Protein AF-A0A9D6N3P3-F1 (afdb_monomer_lite)

Sequence (61 aa):
MEKNQLIGVVLLATGAVDMILAPLLALRVADPIKRLVVLMGMGMSGVTMAGLGAAFWLGYL

pLDDT: mean 84.64, std 6.67, range [58.31, 93.94]

Structure (mmCIF, N/CA/C/O backbone):
data_AF-A0A9D6N3P3-F1
#
_entry.id   AF-A0A9D6N3P3-F1
#
loop_
_atom_site.group_PDB
_atom_site.id
_atom_site.type_symbol
_atom_site.label_atom_id
_atom_site.label_alt_id
_atom_site.label_comp_id
_atom_site.label_asym_id
_atom_site.label_entity_id
_atom_site.label_seq_id
_atom_site.pdbx_PDB_ins_code
_atom_site.Cartn_x
_atom_site.Cartn_y
_atom_site.Cartn_z
_atom_site.occupancy
_atom_site.B_iso_or_equiv
_atom_site.auth_seq_id
_atom_site.auth_comp_id
_atom_site.auth_asym_id
_atom_site.auth_atom_id
_atom_site.pdbx_PDB_model_num
ATOM 1 N N . MET A 1 1 ? -16.867 7.153 19.858 1.00 58.31 1 MET A N 1
ATOM 2 C CA . MET A 1 1 ? -16.434 5.981 19.067 1.00 58.31 1 MET A CA 1
ATOM 3 C C . MET A 1 1 ? -16.405 6.251 17.558 1.00 58.31 1 MET A C 1
ATOM 5 O O . MET A 1 1 ? -15.515 5.731 16.909 1.00 58.31 1 MET A O 1
ATOM 9 N N . GLU A 1 2 ? -17.256 7.121 16.999 1.00 68.75 2 GLU A N 1
ATOM 10 C CA . GLU A 1 2 ? -17.327 7.365 15.537 1.00 68.75 2 GLU A CA 1
ATOM 11 C C . GLU A 1 2 ? -16.087 8.038 14.906 1.00 68.75 2 GLU A C 1
ATOM 13 O O . GLU A 1 2 ? -15.706 7.716 13.785 1.00 68.75 2 GLU A O 1
ATOM 18 N N . LYS A 1 3 ? -15.407 8.947 15.621 1.00 67.38 3 LYS A N 1
ATOM 19 C CA . LYS A 1 3 ? -14.305 9.761 15.053 1.00 67.38 3 LYS A CA 1
ATOM 20 C C . LYS A 1 3 ? -13.057 8.965 14.675 1.00 67.38 3 LYS A C 1
ATOM 22 O O . LYS A 1 3 ? -12.273 9.406 13.843 1.00 67.38 3 LYS A O 1
ATOM 27 N N . ASN A 1 4 ? -12.879 7.805 15.290 1.00 72.12 4 ASN A N 1
ATOM 28 C CA . ASN A 1 4 ? -11.669 7.021 15.135 1.00 72.12 4 ASN A CA 1
ATOM 29 C C . ASN A 1 4 ? -11.803 6.067 13.942 1.00 72.12 4 ASN A C 1
ATOM 31 O O . ASN A 1 4 ? -10.897 6.035 13.121 1.00 72.12 4 ASN A O 1
ATOM 35 N N . GLN A 1 5 ? -12.965 5.440 13.721 1.00 77.06 5 GLN A N 1
ATOM 36 C CA . GLN A 1 5 ? -13.224 4.597 12.538 1.00 77.06 5 GLN A CA 1
ATOM 37 C C . GLN A 1 5 ? -12.939 5.303 11.201 1.00 77.06 5 GLN A C 1
ATOM 39 O O . GLN A 1 5 ? -12.459 4.671 10.261 1.00 77.06 5 GLN A O 1
ATOM 44 N N . LEU A 1 6 ? -13.155 6.620 11.135 1.00 83.44 6 LEU A N 1
ATOM 45 C CA . LEU A 1 6 ? -12.861 7.429 9.952 1.00 83.44 6 LEU A CA 1
ATOM 46 C C . LEU A 1 6 ? -11.382 7.342 9.529 1.00 83.44 6 LEU A C 1
ATOM 48 O O . LEU A 1 6 ? -11.086 7.279 8.340 1.00 83.44 6 LEU A O 1
ATOM 52 N N . ILE A 1 7 ? -10.455 7.293 10.492 1.00 86.75 7 ILE A N 1
ATOM 53 C CA . ILE A 1 7 ? -9.007 7.249 10.235 1.00 86.75 7 ILE A CA 1
ATOM 54 C C . ILE A 1 7 ? -8.632 5.933 9.549 1.00 86.75 7 ILE A C 1
ATOM 56 O O . ILE A 1 7 ? -7.933 5.945 8.537 1.00 86.75 7 ILE A O 1
ATOM 60 N N . GLY A 1 8 ? -9.143 4.808 10.055 1.00 84.69 8 GLY A N 1
ATOM 61 C CA . GLY A 1 8 ? -8.921 3.494 9.450 1.00 84.69 8 GLY A CA 1
ATOM 62 C C . GLY A 1 8 ? -9.439 3.422 8.015 1.00 84.69 8 GLY A C 1
ATOM 63 O O . GLY A 1 8 ? -8.728 2.956 7.129 1.00 84.69 8 GLY A O 1
ATOM 64 N N . VAL A 1 9 ? -10.638 3.960 7.766 1.00 86.88 9 VAL A N 1
ATOM 65 C CA . VAL A 1 9 ? -11.243 3.998 6.425 1.00 86.88 9 VAL A CA 1
ATOM 66 C C . VAL A 1 9 ? -10.427 4.864 5.464 1.00 86.88 9 VAL A C 1
ATOM 68 O O . VAL A 1 9 ? -10.177 4.450 4.335 1.00 86.88 9 VAL A O 1
ATOM 71 N N . VAL A 1 10 ? -9.965 6.037 5.905 1.00 89.12 10 VAL A N 1
ATOM 72 C CA . VAL A 1 10 ? -9.136 6.935 5.084 1.00 89.12 10 VAL A CA 1
ATOM 73 C C . VAL A 1 10 ? -7.792 6.292 4.741 1.00 89.12 10 VAL A C 1
ATOM 75 O O . VAL A 1 10 ? -7.368 6.350 3.587 1.00 89.12 10 VAL A O 1
ATOM 78 N N . LEU A 1 11 ? -7.135 5.641 5.703 1.00 89.69 11 LEU A N 1
ATOM 79 C CA . LEU A 1 11 ? -5.872 4.93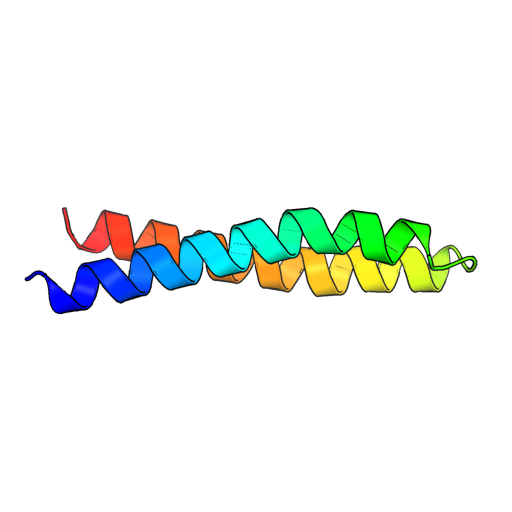2 5.469 1.00 89.69 11 LEU A CA 1
ATOM 80 C C . LEU A 1 11 ? -6.046 3.762 4.496 1.00 89.69 11 LEU A C 1
ATOM 82 O O . LEU A 1 11 ? -5.258 3.616 3.561 1.00 89.69 11 LEU A O 1
ATOM 86 N N . LEU A 1 12 ? -7.112 2.977 4.670 1.00 88.56 12 LEU A N 1
ATOM 87 C CA . LEU A 1 12 ? -7.426 1.851 3.796 1.00 88.56 12 LEU A CA 1
ATOM 88 C C . LEU A 1 12 ? -7.721 2.316 2.362 1.00 88.56 12 LEU A C 1
ATOM 90 O O . LEU A 1 12 ? -7.179 1.765 1.405 1.00 88.56 12 LEU A O 1
ATOM 94 N N . ALA A 1 13 ? -8.534 3.365 2.215 1.00 87.94 13 ALA A N 1
ATOM 95 C CA . ALA A 1 13 ? -8.864 3.952 0.921 1.00 87.94 13 ALA A CA 1
ATOM 96 C C . ALA A 1 13 ? -7.622 4.526 0.227 1.00 87.94 13 ALA A C 1
ATOM 98 O O . ALA A 1 13 ? -7.418 4.293 -0.961 1.00 87.94 13 ALA A O 1
ATOM 99 N N . THR A 1 14 ? -6.760 5.223 0.971 1.00 90.38 14 THR A N 1
ATOM 100 C CA . THR A 1 14 ? -5.518 5.795 0.429 1.00 90.38 14 THR A CA 1
ATOM 101 C C . THR A 1 14 ? -4.575 4.694 -0.059 1.00 90.38 14 THR A C 1
ATOM 103 O O . THR A 1 14 ? -4.073 4.776 -1.179 1.00 90.38 14 THR A O 1
ATOM 106 N N . GLY A 1 15 ? -4.399 3.623 0.724 1.00 88.06 15 GLY A N 1
ATOM 107 C CA . GLY A 1 15 ? -3.598 2.467 0.314 1.00 88.06 15 GLY A CA 1
ATOM 108 C C . GLY A 1 15 ? -4.150 1.757 -0.928 1.00 88.06 15 GLY A C 1
ATOM 109 O O . GLY A 1 15 ? -3.388 1.394 -1.823 1.00 88.06 15 GLY A O 1
ATOM 110 N N . ALA A 1 16 ? -5.475 1.616 -1.033 1.00 87.56 16 ALA A N 1
ATOM 111 C CA . ALA A 1 16 ? -6.124 1.019 -2.202 1.00 87.56 16 ALA A CA 1
ATOM 112 C C . ALA A 1 16 ? -5.962 1.872 -3.473 1.00 87.56 16 ALA A C 1
ATOM 114 O O . ALA A 1 16 ? -5.697 1.334 -4.548 1.00 87.56 16 ALA A O 1
ATOM 115 N N . VAL A 1 17 ? -6.081 3.200 -3.359 1.00 90.44 17 VAL A N 1
ATOM 116 C CA . VAL A 1 17 ? -5.852 4.125 -4.481 1.00 90.44 17 VAL A CA 1
ATOM 117 C C . VAL A 1 17 ? -4.417 4.004 -4.987 1.00 90.44 17 VAL A C 1
ATOM 119 O O . VAL A 1 17 ? -4.208 3.899 -6.195 1.00 90.44 17 VAL A O 1
ATOM 122 N N . ASP A 1 18 ? -3.441 3.954 -4.082 1.00 89.31 18 ASP A N 1
ATOM 123 C CA . ASP A 1 18 ? -2.024 3.829 -4.431 1.00 89.31 18 ASP A CA 1
ATOM 124 C C . ASP A 1 18 ? -1.731 2.518 -5.183 1.00 89.31 18 ASP A C 1
ATOM 126 O O . ASP A 1 18 ? -1.032 2.516 -6.196 1.00 89.31 18 ASP A O 1
ATOM 130 N N . MET A 1 19 ? -2.377 1.413 -4.789 1.00 85.81 19 MET A N 1
ATOM 131 C CA . MET A 1 19 ? -2.272 0.128 -5.494 1.00 85.81 19 MET A CA 1
ATOM 132 C C . MET A 1 19 ? -2.838 0.135 -6.915 1.00 85.81 19 MET A C 1
ATOM 134 O O . MET A 1 19 ? -2.364 -0.618 -7.764 1.00 85.81 19 MET A O 1
ATOM 138 N N . ILE A 1 20 ? -3.839 0.970 -7.190 1.00 87.56 20 ILE A N 1
ATOM 139 C CA . ILE A 1 20 ? -4.407 1.128 -8.535 1.00 87.56 20 ILE A CA 1
ATOM 140 C C . ILE A 1 20 ? -3.545 2.090 -9.362 1.00 87.56 20 ILE A C 1
ATOM 142 O O . ILE A 1 20 ? -3.325 1.867 -10.554 1.00 87.56 20 ILE A O 1
ATOM 146 N N . LEU A 1 21 ? -3.024 3.152 -8.742 1.00 87.38 21 LEU A N 1
ATOM 147 C CA . LEU A 1 21 ? -2.232 4.176 -9.421 1.00 87.38 21 LEU A CA 1
ATOM 148 C C . LEU A 1 21 ? -0.815 3.698 -9.770 1.00 87.38 21 LEU A C 1
ATOM 150 O O . LEU A 1 21 ? -0.307 4.038 -10.840 1.00 87.38 21 LEU A O 1
ATOM 154 N N . ALA A 1 22 ? -0.192 2.888 -8.911 1.00 84.38 22 ALA A N 1
ATOM 155 C CA . ALA A 1 22 ? 1.153 2.345 -9.099 1.00 84.38 22 ALA A CA 1
ATOM 156 C C . ALA A 1 22 ? 1.354 1.625 -10.453 1.00 84.38 22 ALA A C 1
ATOM 158 O O . ALA A 1 22 ? 2.277 1.994 -11.188 1.00 84.38 22 ALA A O 1
ATOM 159 N N . PRO A 1 23 ? 0.507 0.656 -10.866 1.0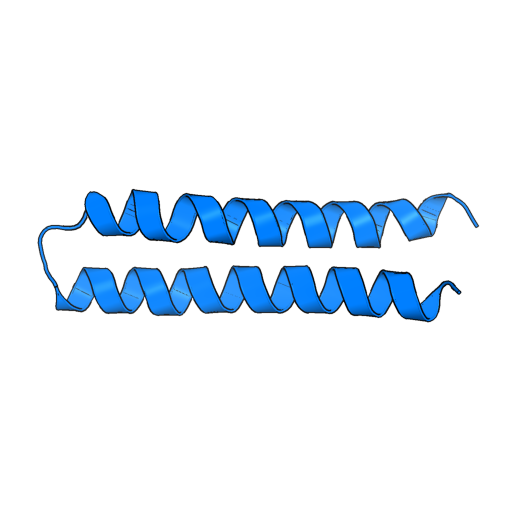0 83.88 23 PRO A N 1
ATOM 160 C CA . PRO A 1 23 ? 0.636 0.014 -12.174 1.00 83.88 23 PRO A CA 1
ATOM 161 C C . PRO A 1 23 ? 0.328 0.969 -13.335 1.00 83.88 23 PRO A C 1
ATOM 163 O O . PRO A 1 23 ? 0.980 0.887 -14.376 1.00 83.88 23 PRO A O 1
ATOM 166 N N . LEU A 1 24 ? -0.599 1.920 -13.168 1.00 89.38 24 LEU A N 1
ATOM 167 C CA . LEU A 1 24 ? -0.906 2.923 -14.197 1.00 89.38 24 LEU A CA 1
ATOM 168 C C . LEU A 1 24 ? 0.277 3.864 -14.459 1.00 89.38 24 LEU A C 1
ATOM 170 O O . LEU A 1 24 ? 0.557 4.210 -15.607 1.00 89.38 24 LEU A O 1
ATOM 174 N N . LEU A 1 25 ? 0.992 4.261 -13.407 1.00 85.12 25 LEU A N 1
ATOM 175 C CA . LEU A 1 25 ? 2.201 5.074 -13.514 1.00 85.12 25 LEU A CA 1
ATOM 176 C C . LEU A 1 25 ? 3.369 4.263 -14.075 1.00 85.12 25 LEU A C 1
ATOM 178 O O . LEU A 1 25 ? 4.088 4.757 -14.941 1.00 85.12 25 LEU A O 1
ATOM 182 N N . ALA A 1 26 ? 3.504 3.000 -13.675 1.00 85.94 26 ALA A N 1
ATOM 183 C CA . ALA A 1 26 ? 4.504 2.090 -14.223 1.00 85.94 26 ALA A CA 1
ATOM 184 C C . ALA A 1 26 ? 4.354 1.888 -15.744 1.00 85.94 26 ALA A C 1
ATOM 186 O O . ALA A 1 26 ? 5.357 1.838 -16.457 1.00 85.94 26 ALA A O 1
ATOM 187 N N . LEU A 1 27 ? 3.123 1.854 -16.270 1.00 88.50 27 LEU A N 1
ATOM 188 C CA . LEU A 1 27 ? 2.862 1.775 -17.715 1.00 88.50 27 LEU A CA 1
ATOM 189 C C . LEU A 1 27 ? 3.362 3.002 -18.493 1.00 88.50 27 LEU A C 1
ATOM 191 O O . LEU A 1 27 ? 3.672 2.886 -19.677 1.00 88.50 27 LEU A O 1
ATOM 195 N N . ARG A 1 28 ? 3.476 4.169 -17.844 1.00 87.56 28 ARG A N 1
ATOM 19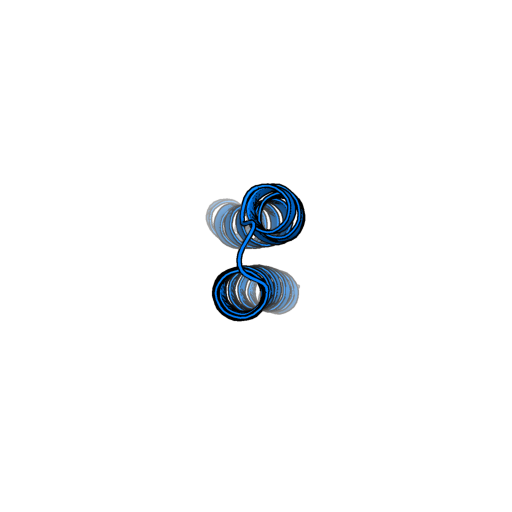6 C CA . ARG A 1 28 ? 3.974 5.406 -18.470 1.00 87.56 28 ARG A CA 1
ATOM 197 C C . ARG A 1 28 ? 5.500 5.530 -18.456 1.00 87.56 28 ARG A C 1
ATOM 199 O O . ARG A 1 28 ? 6.037 6.439 -19.084 1.00 87.56 28 ARG A O 1
ATOM 206 N N . VAL A 1 29 ? 6.212 4.634 -17.770 1.00 89.69 29 VAL A N 1
ATOM 207 C CA . VAL A 1 29 ? 7.678 4.664 -17.664 1.00 89.69 29 VAL A CA 1
ATOM 208 C C . VAL A 1 29 ? 8.296 3.688 -18.665 1.00 89.69 29 VAL A C 1
ATOM 210 O O . VAL A 1 29 ? 8.175 2.473 -18.516 1.00 89.69 29 VAL A O 1
ATOM 213 N N . ALA A 1 30 ? 8.987 4.207 -19.686 1.00 86.62 30 ALA A N 1
ATOM 214 C CA . ALA A 1 30 ? 9.614 3.394 -20.737 1.00 86.62 30 ALA A CA 1
ATOM 215 C C . ALA A 1 30 ? 10.789 2.536 -20.227 1.00 86.62 30 ALA A C 1
ATOM 217 O O . ALA A 1 30 ? 10.958 1.403 -20.668 1.00 86.62 30 ALA A O 1
ATOM 218 N N . ASP A 1 31 ? 11.566 3.060 -19.278 1.00 93.94 31 ASP A N 1
ATOM 219 C CA . ASP A 1 31 ? 12.736 2.389 -18.705 1.00 93.94 31 ASP A CA 1
ATOM 220 C C . ASP A 1 31 ? 12.309 1.287 -17.709 1.00 93.94 31 ASP A C 1
ATOM 222 O O . ASP A 1 31 ? 11.642 1.592 -16.712 1.00 93.94 31 ASP A O 1
ATOM 226 N N . PRO A 1 32 ? 12.687 0.014 -17.938 1.00 87.44 32 PRO A N 1
ATOM 227 C CA . PRO A 1 32 ? 12.273 -1.104 -17.094 1.00 87.44 32 PRO A CA 1
ATOM 228 C C . PRO A 1 32 ? 12.823 -1.019 -15.663 1.00 87.44 32 PRO A C 1
ATOM 230 O O . PRO A 1 32 ? 12.142 -1.443 -14.730 1.00 87.44 32 PRO A O 1
ATOM 233 N N . ILE A 1 33 ? 14.007 -0.432 -15.459 1.00 91.81 33 ILE A N 1
ATOM 234 C CA . ILE A 1 33 ? 14.602 -0.276 -14.126 1.00 91.81 33 ILE A CA 1
ATOM 235 C C . ILE A 1 33 ? 13.809 0.770 -13.343 1.00 91.81 33 ILE A C 1
ATOM 237 O O . ILE A 1 33 ? 13.393 0.525 -12.211 1.00 91.81 33 ILE A O 1
ATOM 241 N N . LYS A 1 34 ? 13.512 1.916 -13.965 1.00 87.12 34 LYS A N 1
ATOM 242 C CA . LYS A 1 34 ? 12.694 2.966 -13.332 1.00 87.12 34 LYS A CA 1
ATOM 243 C C . LYS A 1 34 ? 11.263 2.496 -13.079 1.00 87.12 34 LYS A C 1
ATOM 245 O O . LYS A 1 34 ? 10.676 2.859 -12.065 1.00 87.12 34 LYS A O 1
ATOM 250 N N . ARG A 1 35 ? 10.718 1.649 -13.956 1.00 88.38 35 ARG A N 1
ATOM 251 C CA . ARG A 1 35 ? 9.410 1.012 -13.773 1.00 88.38 35 ARG A CA 1
ATOM 252 C C . ARG A 1 35 ? 9.382 0.122 -12.532 1.00 88.38 35 ARG A C 1
ATOM 254 O O . ARG A 1 35 ? 8.446 0.221 -11.745 1.00 88.38 35 ARG A O 1
ATOM 261 N N . LEU A 1 36 ? 10.414 -0.699 -12.333 1.00 88.88 36 LEU A N 1
ATOM 262 C CA . LEU A 1 36 ? 10.542 -1.553 -11.152 1.00 88.88 36 LEU A CA 1
ATOM 263 C C . LEU A 1 36 ? 10.643 -0.721 -9.867 1.00 88.88 36 LEU A C 1
ATOM 265 O O . LEU A 1 36 ? 9.971 -1.029 -8.889 1.00 88.88 36 LEU A O 1
ATOM 269 N N . VAL A 1 37 ? 11.426 0.360 -9.886 1.00 88.81 37 VAL A N 1
ATOM 270 C CA . VAL A 1 37 ? 11.562 1.272 -8.738 1.00 88.81 37 VAL A CA 1
ATOM 271 C C . VAL A 1 37 ? 10.230 1.936 -8.391 1.00 88.81 37 VAL A C 1
ATOM 273 O O . VAL A 1 37 ? 9.879 2.000 -7.218 1.00 88.81 37 VAL A O 1
ATOM 276 N N . VAL A 1 38 ? 9.458 2.382 -9.386 1.00 86.56 38 VAL A N 1
ATOM 277 C CA . VAL A 1 38 ? 8.120 2.958 -9.167 1.00 86.56 38 VAL A CA 1
ATOM 278 C C . VAL A 1 38 ? 7.162 1.918 -8.588 1.00 86.56 38 VAL A C 1
ATOM 280 O O . VAL A 1 38 ? 6.482 2.200 -7.607 1.00 86.56 38 VAL A O 1
ATOM 283 N N . LEU A 1 39 ? 7.148 0.701 -9.134 1.00 86.38 39 LEU A N 1
ATOM 284 C CA . LEU A 1 39 ? 6.306 -0.385 -8.627 1.00 86.38 39 LEU A CA 1
ATOM 285 C C . LEU A 1 39 ? 6.675 -0.793 -7.199 1.00 86.38 39 LEU A C 1
ATOM 287 O O . LEU A 1 39 ? 5.785 -1.039 -6.392 1.00 86.38 39 LEU A O 1
ATOM 291 N N . MET A 1 40 ? 7.966 -0.839 -6.866 1.00 86.69 40 MET A N 1
ATOM 292 C CA . MET A 1 40 ? 8.413 -1.162 -5.511 1.00 86.69 40 MET A CA 1
ATOM 293 C C . MET A 1 40 ? 8.174 -0.011 -4.530 1.00 86.69 40 MET A C 1
ATOM 295 O O . MET A 1 40 ? 7.702 -0.255 -3.426 1.00 86.69 40 MET A O 1
ATOM 299 N N . GLY A 1 41 ? 8.438 1.238 -4.921 1.00 82.81 41 GLY A N 1
ATOM 300 C CA . GLY A 1 41 ? 8.235 2.414 -4.071 1.00 82.81 41 GLY A CA 1
ATOM 301 C C . GLY A 1 41 ? 6.761 2.693 -3.777 1.00 82.81 41 GLY A C 1
ATOM 302 O O . GLY A 1 41 ? 6.394 2.842 -2.615 1.00 82.81 41 GLY A O 1
ATOM 303 N N . MET A 1 42 ? 5.915 2.696 -4.813 1.00 83.56 42 MET A N 1
ATOM 304 C CA . MET A 1 42 ? 4.469 2.909 -4.669 1.00 83.56 42 MET A CA 1
ATOM 305 C C . MET A 1 42 ? 3.748 1.660 -4.139 1.00 83.56 42 MET A C 1
ATOM 307 O O . MET A 1 42 ? 2.811 1.753 -3.357 1.00 83.56 42 MET A O 1
ATOM 311 N N . GLY A 1 43 ? 4.211 0.457 -4.497 1.00 81.94 43 GLY A N 1
ATOM 312 C CA . GLY A 1 43 ? 3.670 -0.779 -3.928 1.00 81.94 43 GLY A CA 1
ATOM 313 C C . GLY A 1 43 ? 3.854 -0.841 -2.409 1.00 81.94 43 GLY A C 1
ATOM 314 O O . GLY A 1 43 ? 2.924 -1.192 -1.688 1.00 81.94 43 GLY A O 1
ATOM 315 N N . MET A 1 44 ? 5.024 -0.442 -1.901 1.00 85.88 44 MET A N 1
ATOM 316 C CA . MET A 1 44 ? 5.330 -0.458 -0.465 1.00 85.88 44 MET A CA 1
ATOM 317 C C . MET A 1 44 ? 4.530 0.584 0.336 1.00 85.88 44 MET A C 1
ATOM 319 O O . MET A 1 44 ? 4.081 0.267 1.443 1.00 85.88 44 MET A O 1
ATOM 323 N N . SER A 1 45 ? 4.307 1.796 -0.194 1.00 84.94 45 SER A N 1
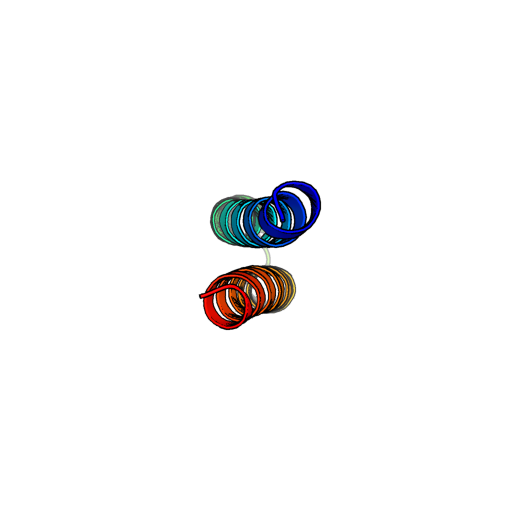ATOM 324 C CA . SER A 1 45 ? 3.469 2.810 0.473 1.00 84.94 45 SER A CA 1
ATOM 325 C C . SER A 1 45 ? 2.010 2.370 0.569 1.00 84.94 45 SER A C 1
ATOM 327 O O . SER A 1 45 ? 1.430 2.423 1.658 1.00 84.94 45 SER A O 1
ATOM 329 N N . GLY A 1 46 ? 1.447 1.845 -0.523 1.00 83.50 46 GLY A N 1
ATOM 330 C CA . GLY A 1 46 ? 0.068 1.369 -0.576 1.00 83.50 46 GLY A CA 1
ATOM 331 C C . GLY A 1 46 ? -0.202 0.187 0.358 1.00 83.50 46 GLY A C 1
ATOM 332 O O . GLY A 1 46 ? -1.169 0.224 1.121 1.00 83.50 46 GLY A O 1
ATOM 333 N N . VAL A 1 47 ? 0.682 -0.827 0.370 1.00 86.62 47 VAL A N 1
ATOM 334 C CA . VAL A 1 47 ? 0.594 -1.981 1.295 1.00 86.62 47 VAL A CA 1
ATOM 335 C C . VAL A 1 47 ? 0.623 -1.515 2.747 1.00 86.62 47 VAL A C 1
ATOM 337 O O . VAL A 1 47 ? -0.199 -1.950 3.551 1.00 86.62 47 VAL A O 1
ATOM 340 N N . THR A 1 48 ? 1.558 -0.628 3.093 1.00 88.31 48 THR A N 1
ATOM 341 C CA . THR A 1 48 ? 1.741 -0.178 4.477 1.00 88.31 48 THR A CA 1
ATOM 342 C C . THR A 1 48 ? 0.527 0.614 4.959 1.00 88.31 48 THR A C 1
ATOM 344 O O . THR A 1 48 ? 0.024 0.352 6.049 1.00 88.31 48 THR A O 1
ATOM 347 N N . MET A 1 49 ? -0.006 1.536 4.146 1.00 86.12 49 MET A N 1
ATOM 348 C CA . MET A 1 49 ? -1.192 2.317 4.521 1.00 86.12 49 MET A CA 1
ATOM 349 C C . MET A 1 49 ? -2.466 1.470 4.593 1.00 86.12 49 MET A C 1
ATOM 351 O O . MET A 1 49 ? -3.241 1.626 5.538 1.00 86.12 49 MET A O 1
ATOM 355 N N . ALA A 1 50 ? -2.657 0.526 3.664 1.00 85.94 50 ALA A N 1
ATOM 356 C CA . ALA A 1 50 ? -3.767 -0.422 3.726 1.00 85.94 50 ALA A CA 1
ATOM 357 C C . ALA A 1 50 ? -3.664 -1.337 4.959 1.00 85.94 50 ALA A C 1
ATOM 359 O O . ALA A 1 50 ? -4.655 -1.549 5.655 1.00 85.94 50 ALA A O 1
ATOM 360 N N . GLY A 1 51 ? -2.458 -1.820 5.276 1.00 86.62 51 GLY A N 1
ATOM 361 C CA . GLY A 1 51 ? -2.184 -2.632 6.461 1.00 86.62 51 GLY A CA 1
ATOM 362 C C . GLY A 1 51 ? -2.425 -1.878 7.771 1.00 86.62 51 GLY A C 1
ATOM 363 O O . GLY A 1 51 ? -3.069 -2.412 8.670 1.00 86.62 51 GLY A O 1
ATOM 364 N N . LEU A 1 52 ? -1.989 -0.617 7.867 1.00 89.88 52 LEU A N 1
ATOM 365 C CA . LEU A 1 52 ? -2.262 0.250 9.019 1.00 89.88 52 LEU A CA 1
ATOM 366 C C . LEU A 1 52 ? -3.761 0.554 9.163 1.00 89.88 52 LEU A C 1
ATOM 368 O O . LEU A 1 52 ? -4.279 0.514 10.276 1.00 8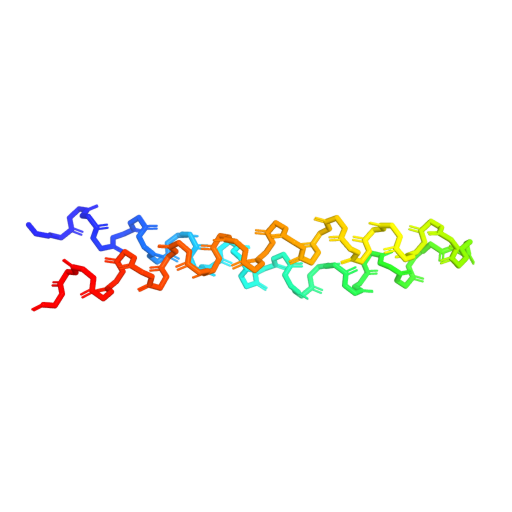9.88 52 LEU A O 1
ATOM 372 N N . GLY A 1 53 ? -4.470 0.803 8.057 1.00 86.56 53 GLY A N 1
ATOM 373 C CA . GLY A 1 53 ? -5.925 0.989 8.057 1.00 86.56 53 GLY A CA 1
ATOM 374 C C . GLY A 1 53 ? -6.688 -0.262 8.505 1.00 86.56 53 GLY A C 1
ATOM 375 O O . GLY A 1 53 ? -7.615 -0.161 9.310 1.00 86.56 53 GLY A O 1
ATOM 376 N N . ALA A 1 54 ? -6.262 -1.446 8.054 1.00 84.94 54 ALA A N 1
ATOM 377 C CA . ALA A 1 54 ? -6.841 -2.728 8.457 1.00 84.94 54 ALA A CA 1
ATOM 378 C C . ALA A 1 54 ? -6.558 -3.058 9.932 1.00 84.94 54 ALA A C 1
ATOM 380 O O . ALA A 1 54 ? -7.468 -3.445 10.661 1.00 84.94 54 ALA A O 1
ATOM 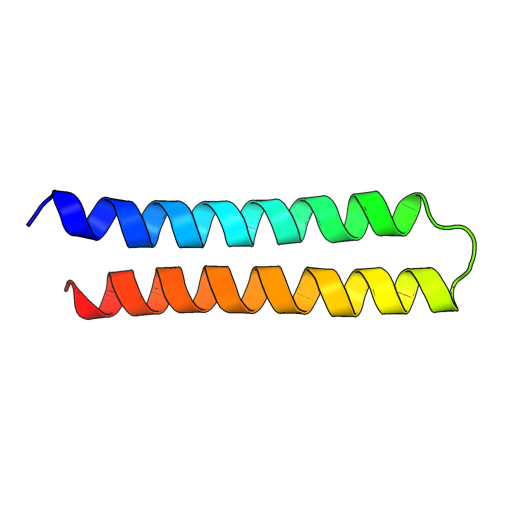381 N N . ALA A 1 55 ? -5.322 -2.850 10.398 1.00 85.81 55 ALA A N 1
ATOM 382 C CA . ALA A 1 55 ? -4.947 -3.039 11.800 1.00 85.81 55 ALA A CA 1
ATOM 383 C C . ALA A 1 55 ? -5.720 -2.091 12.727 1.00 85.81 55 ALA A C 1
ATOM 385 O O . ALA A 1 55 ? -6.197 -2.495 13.785 1.00 85.81 55 ALA A O 1
ATOM 386 N N . PHE A 1 56 ? -5.898 -0.841 12.299 1.00 86.38 56 PHE A N 1
ATOM 387 C CA . PHE A 1 56 ? -6.706 0.137 13.013 1.00 86.38 56 PHE A CA 1
ATOM 388 C C . PHE A 1 56 ? -8.180 -0.286 13.107 1.00 86.38 56 PHE A C 1
ATOM 390 O O . PHE A 1 56 ? -8.799 -0.117 14.155 1.00 86.38 56 PHE A O 1
ATOM 397 N N . TRP A 1 57 ? -8.743 -0.849 12.032 1.00 81.56 57 TRP A N 1
ATOM 398 C CA . TRP A 1 57 ? -10.119 -1.352 12.022 1.00 81.56 57 TRP A CA 1
ATOM 399 C C . TRP A 1 57 ? -10.300 -2.555 12.961 1.00 81.56 57 TRP A C 1
ATOM 401 O O . TRP A 1 57 ? -11.263 -2.592 13.721 1.00 81.56 57 TRP A O 1
ATOM 411 N N . LEU A 1 58 ? -9.342 -3.490 12.976 1.00 84.00 58 LEU A N 1
ATOM 412 C CA . LEU A 1 58 ? -9.356 -4.660 13.863 1.00 84.00 58 LEU A CA 1
ATOM 413 C C . LEU A 1 58 ? -9.157 -4.307 15.344 1.00 84.00 58 LEU A C 1
ATOM 415 O O . LEU A 1 58 ? -9.742 -4.962 16.195 1.00 84.00 58 LEU A O 1
ATOM 419 N N . GLY A 1 59 ? -8.375 -3.272 15.666 1.00 79.38 59 GLY A N 1
ATOM 420 C CA . GLY A 1 59 ? -8.215 -2.781 17.043 1.00 79.38 59 GLY A CA 1
ATOM 421 C C . GLY A 1 59 ? -9.428 -2.015 17.590 1.00 79.38 59 GLY A C 1
ATOM 422 O O . GLY A 1 59 ? -9.408 -1.592 18.744 1.00 79.38 59 GLY A O 1
ATOM 423 N N . TYR A 1 60 ? -10.451 -1.800 16.757 1.00 70.75 60 TYR A N 1
ATOM 424 C CA . TYR A 1 60 ? -11.706 -1.127 17.100 1.00 70.75 60 TYR A CA 1
ATOM 425 C C . TYR A 1 60 ? -12.897 -2.082 17.293 1.00 70.75 60 TYR A C 1
ATOM 427 O O . TYR A 1 60 ? -13.983 -1.597 17.624 1.00 70.75 60 TYR A O 1
ATOM 435 N N . LEU A 1 61 ? -12.703 -3.387 17.054 1.00 63.34 61 LEU A N 1
ATOM 436 C CA . LEU A 1 61 ? -13.652 -4.470 17.348 1.00 63.34 61 LEU A CA 1
ATOM 437 C C . LEU A 1 61 ? -13.454 -4.983 18.779 1.00 63.34 61 LEU A C 1
ATOM 439 O O . LEU A 1 61 ? -14.483 -5.290 19.417 1.00 63.34 61 LEU A O 1
#

Radius of gyration: 14.16 Å; chains: 1; bounding box: 32×14×40 Å

Foldseek 3Di:
DPVQLVQLVVLLVVLVVLVVVQVVVLVVDPDPVVSVVSNVVSNVSSVVSNVVSVVSVVVVD

Secondary structure (DSSP, 8-state):
-HHHHHHHHHHHHHHHHHHHHHHHHHHT--SHHHHHHHHHHHHHHHHHHHHHHHHHHHTT-